Protein AF-A0A948VRJ1-F1 (afdb_monomer_lite)

Sequence (71 aa):
MSLSPAMLGALVGAGLGMIGFLTLRAVADRIENMKGGNDPKTAAKVLRIAALGDLIIFPVVGFFVGPMLLN

pLDDT: mean 91.36, std 7.78, range [54.19, 96.69]

Radius of gyration: 15.89 Å; chains: 1; bounding box: 43×17×44 Å

Foldseek 3Di:
DDDDLLRVLLVVLLVQLQVLLVVLLVVLVVQCPDPPDDCSPVVSVVSNVVSVVSNPVSSVVRSVVSVVVVD

Structure (mmCIF, N/CA/C/O backbone):
data_AF-A0A948VRJ1-F1
#
_entry.id   AF-A0A948VRJ1-F1
#
loop_
_atom_site.group_PDB
_atom_site.id
_atom_site.type_symbol
_atom_site.label_atom_id
_atom_site.label_alt_id
_atom_site.label_comp_id
_atom_site.label_asym_id
_atom_site.label_entity_id
_atom_site.label_seq_id
_atom_site.pdbx_PDB_ins_code
_atom_site.Cartn_x
_atom_site.Cartn_y
_atom_site.Cartn_z
_atom_site.occupancy
_atom_site.B_iso_or_equiv
_atom_site.auth_seq_id
_atom_site.auth_comp_id
_atom_site.auth_asym_id
_atom_site.auth_atom_id
_atom_site.pdbx_PDB_model_num
ATOM 1 N N . MET A 1 1 ? 23.478 10.092 -16.172 1.00 54.19 1 MET A N 1
ATOM 2 C CA . MET A 1 1 ? 22.752 8.814 -16.327 1.00 54.19 1 MET A CA 1
ATOM 3 C C . MET A 1 1 ? 21.276 9.140 -16.478 1.00 54.19 1 MET A C 1
ATOM 5 O O . MET A 1 1 ? 20.724 9.727 -15.558 1.00 54.19 1 MET A O 1
ATOM 9 N N . SER A 1 2 ? 20.664 8.861 -17.630 1.00 80.50 2 SER A N 1
ATOM 10 C CA . SER A 1 2 ? 19.206 8.937 -17.788 1.00 80.50 2 SER A CA 1
ATOM 11 C C . SER A 1 2 ? 18.570 7.680 -17.190 1.00 80.50 2 SER A C 1
ATOM 13 O O . SER A 1 2 ? 19.110 6.583 -17.331 1.00 80.50 2 SER A O 1
ATOM 15 N N . LEU A 1 3 ? 17.450 7.835 -16.483 1.00 83.19 3 LEU A N 1
ATOM 16 C CA . LEU A 1 3 ? 16.666 6.695 -16.009 1.00 83.19 3 LEU A CA 1
ATOM 17 C C . LEU A 1 3 ? 15.996 6.016 -17.208 1.00 83.19 3 LEU A C 1
ATOM 19 O O . LEU A 1 3 ? 15.469 6.701 -18.085 1.00 83.19 3 LEU A O 1
ATOM 23 N N . SER A 1 4 ? 16.000 4.681 -17.244 1.00 92.19 4 SER A N 1
ATOM 24 C CA . SER A 1 4 ? 15.232 3.955 -18.259 1.00 92.19 4 SER A CA 1
ATOM 25 C C . SER A 1 4 ? 13.724 4.149 -18.025 1.00 92.19 4 SER A C 1
ATOM 27 O O . SER A 1 4 ? 13.308 4.332 -16.876 1.00 92.19 4 SER A O 1
ATOM 29 N N . PRO A 1 5 ? 12.878 4.065 -19.070 1.00 91.94 5 PRO A N 1
ATOM 30 C CA . PRO A 1 5 ? 11.420 4.125 -18.919 1.00 91.94 5 PRO A CA 1
ATOM 31 C C . PRO A 1 5 ? 10.864 3.131 -17.888 1.00 91.94 5 PRO A C 1
ATOM 33 O O . PRO A 1 5 ? 9.951 3.461 -17.135 1.00 91.94 5 PRO A O 1
ATOM 36 N N . ALA A 1 6 ? 11.467 1.941 -17.790 1.00 93.00 6 ALA A N 1
ATOM 37 C CA . ALA A 1 6 ? 11.123 0.937 -16.782 1.00 93.00 6 ALA A CA 1
ATOM 38 C C . ALA A 1 6 ? 11.444 1.405 -15.356 1.00 93.00 6 ALA A C 1
ATOM 40 O O . ALA A 1 6 ? 10.624 1.266 -14.452 1.00 93.00 6 ALA A O 1
ATOM 41 N N . MET A 1 7 ? 12.615 2.014 -15.146 1.00 94.12 7 MET A N 1
ATOM 42 C CA . MET A 1 7 ? 12.980 2.564 -13.838 1.00 94.12 7 MET A CA 1
ATOM 43 C C . MET A 1 7 ? 12.097 3.749 -13.445 1.00 94.12 7 MET A C 1
ATOM 45 O O . MET A 1 7 ? 11.696 3.845 -12.289 1.00 94.12 7 MET A O 1
ATOM 49 N N . LEU A 1 8 ? 11.764 4.630 -14.394 1.00 94.06 8 LEU A N 1
ATOM 50 C CA . LEU A 1 8 ? 10.822 5.726 -14.154 1.00 94.06 8 LEU A CA 1
ATOM 51 C C . LEU A 1 8 ? 9.445 5.192 -13.760 1.00 94.06 8 LEU A C 1
ATOM 53 O O . LEU A 1 8 ? 8.892 5.622 -12.749 1.00 9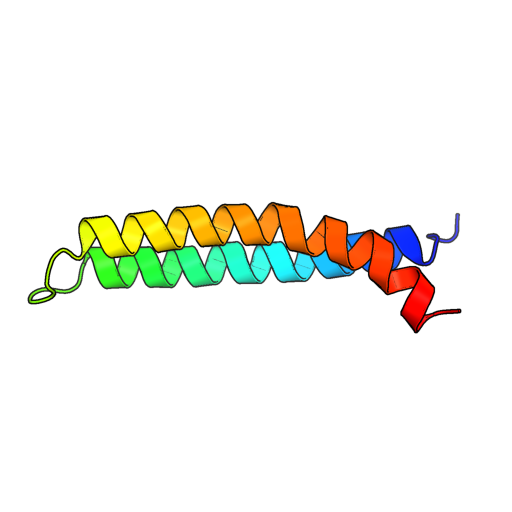4.06 8 LEU A O 1
ATOM 57 N N . GLY A 1 9 ? 8.924 4.214 -14.502 1.00 94.44 9 GLY A N 1
ATOM 58 C CA . GLY A 1 9 ? 7.654 3.571 -14.182 1.00 94.44 9 GLY A CA 1
ATOM 59 C C . GLY A 1 9 ? 7.660 2.905 -12.805 1.00 94.44 9 GLY A C 1
ATOM 60 O O . GLY A 1 9 ? 6.724 3.095 -12.032 1.00 94.44 9 GLY A O 1
ATOM 61 N N . ALA A 1 10 ? 8.735 2.199 -12.446 1.00 95.94 10 ALA A N 1
ATOM 62 C CA . ALA A 1 10 ? 8.884 1.582 -11.127 1.00 95.94 10 ALA A CA 1
ATOM 63 C C . ALA A 1 10 ? 8.911 2.612 -9.989 1.00 95.94 10 ALA A C 1
ATOM 65 O O . ALA A 1 10 ? 8.301 2.384 -8.948 1.00 95.94 10 ALA A O 1
ATOM 66 N N . LEU A 1 11 ? 9.581 3.754 -10.183 1.00 95.81 11 LEU A N 1
ATOM 67 C CA . LEU A 1 11 ? 9.622 4.842 -9.200 1.00 95.81 11 LEU A CA 1
ATOM 68 C C . LEU A 1 11 ? 8.252 5.500 -9.016 1.00 95.81 11 LEU A C 1
ATOM 70 O O . LEU A 1 11 ? 7.838 5.745 -7.884 1.00 95.81 11 LEU A O 1
ATOM 74 N N . VAL A 1 12 ? 7.529 5.746 -10.111 1.00 95.38 12 VAL A N 1
ATOM 75 C CA . VAL A 1 12 ? 6.152 6.261 -10.054 1.00 95.38 12 VAL A CA 1
ATOM 76 C C . VAL A 1 12 ? 5.241 5.256 -9.349 1.00 95.38 12 VAL A C 1
ATOM 78 O O . VAL A 1 12 ? 4.499 5.630 -8.441 1.00 95.38 12 VAL A O 1
ATOM 81 N N . GLY A 1 13 ? 5.352 3.973 -9.699 1.00 96.19 13 GLY A N 1
ATOM 82 C CA . GLY A 1 13 ? 4.653 2.884 -9.027 1.00 96.19 13 GLY A CA 1
ATOM 83 C C . GLY A 1 13 ? 4.967 2.831 -7.531 1.00 96.19 13 GLY A C 1
ATOM 84 O O . GLY A 1 13 ? 4.058 2.785 -6.713 1.00 96.19 13 GLY A O 1
ATOM 85 N N . ALA A 1 14 ? 6.235 2.935 -7.137 1.00 95.62 14 ALA A N 1
ATOM 86 C CA . ALA A 1 14 ? 6.625 2.993 -5.730 1.00 95.62 14 ALA A CA 1
ATOM 87 C C . ALA A 1 14 ? 6.031 4.208 -5.001 1.00 95.62 14 ALA A C 1
ATOM 89 O O . ALA A 1 14 ? 5.585 4.081 -3.861 1.00 95.62 14 ALA A O 1
ATOM 90 N N . GLY A 1 15 ? 5.971 5.370 -5.660 1.00 96.56 15 GLY A N 1
ATOM 91 C CA . GLY A 1 15 ? 5.299 6.559 -5.134 1.00 96.56 15 GLY A CA 1
ATOM 92 C C . GLY A 1 15 ? 3.813 6.318 -4.861 1.00 96.56 15 GLY A C 1
ATOM 93 O O . GLY A 1 15 ? 3.330 6.597 -3.764 1.00 96.56 15 GLY A O 1
ATOM 94 N N . LEU A 1 16 ? 3.097 5.735 -5.826 1.00 95.94 16 LEU A N 1
ATOM 95 C CA . LEU A 1 16 ? 1.679 5.391 -5.680 1.00 95.94 16 LEU A CA 1
ATOM 96 C C . LEU A 1 16 ? 1.455 4.319 -4.607 1.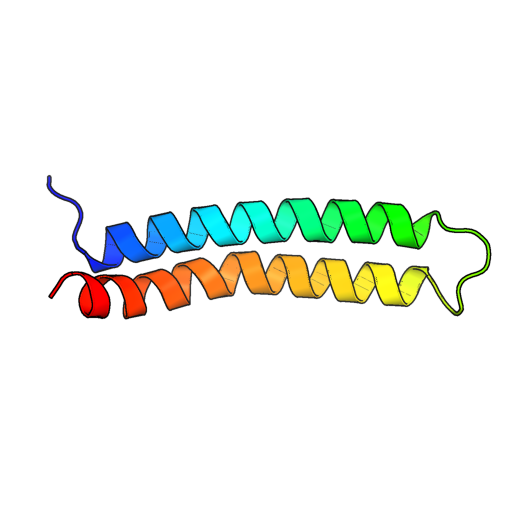00 95.94 16 LEU A C 1
ATOM 98 O O . LEU A 1 16 ? 0.567 4.472 -3.771 1.00 95.94 16 LEU A O 1
ATOM 102 N N . GLY A 1 17 ? 2.302 3.288 -4.569 1.00 96.00 17 GLY A N 1
ATOM 103 C CA . GLY A 1 17 ? 2.274 2.245 -3.545 1.00 96.00 17 GLY A CA 1
ATOM 104 C C . GLY A 1 17 ? 2.494 2.796 -2.135 1.00 96.00 17 GLY A C 1
ATOM 105 O O . GLY A 1 17 ? 1.801 2.391 -1.207 1.00 96.00 17 GLY A O 1
ATOM 106 N N . MET A 1 18 ? 3.388 3.777 -1.961 1.00 96.69 18 MET A N 1
ATOM 107 C CA . MET A 1 18 ? 3.564 4.474 -0.679 1.00 96.69 18 MET A CA 1
ATOM 108 C C . MET A 1 18 ? 2.315 5.256 -0.264 1.00 96.69 18 MET A C 1
ATOM 110 O O . MET A 1 18 ? 1.910 5.188 0.897 1.00 96.69 18 MET A O 1
ATOM 114 N N . ILE A 1 19 ? 1.684 5.977 -1.195 1.00 96.56 19 ILE A N 1
ATOM 115 C CA . ILE A 1 19 ? 0.442 6.711 -0.915 1.00 96.56 19 ILE A CA 1
ATOM 116 C C . ILE A 1 19 ? -0.673 5.731 -0.522 1.00 96.56 19 ILE A C 1
ATOM 118 O O . ILE A 1 19 ? -1.340 5.942 0.494 1.00 96.56 19 ILE A O 1
ATOM 122 N N . GLY A 1 20 ? -0.840 4.638 -1.273 1.00 93.81 20 GLY A N 1
ATOM 123 C CA . GLY A 1 20 ? -1.790 3.565 -0.965 1.00 93.81 20 GLY A CA 1
ATOM 124 C C . GLY A 1 20 ? -1.538 2.953 0.413 1.00 93.81 20 GLY A C 1
ATOM 125 O O . GLY A 1 20 ? -2.446 2.864 1.237 1.00 93.81 20 GLY A O 1
ATOM 126 N N . PHE A 1 21 ? -0.279 2.647 0.728 1.00 95.44 21 PHE A N 1
ATOM 127 C CA . PHE A 1 21 ? 0.107 2.090 2.020 1.00 95.44 21 PHE A CA 1
ATOM 128 C C . PHE A 1 21 ? -0.266 3.003 3.196 1.00 95.44 21 PHE A C 1
ATOM 130 O O . PHE A 1 21 ? -0.852 2.547 4.182 1.00 95.44 21 PHE A O 1
ATOM 137 N N . LEU A 1 22 ? 0.054 4.298 3.103 1.00 96.38 22 LEU A N 1
ATOM 138 C CA . LEU A 1 22 ? -0.238 5.265 4.163 1.00 96.38 22 LEU A CA 1
ATOM 139 C C . LEU A 1 22 ? -1.743 5.505 4.320 1.00 96.38 22 LEU A C 1
ATOM 141 O O . LEU A 1 22 ? -2.252 5.526 5.442 1.00 96.38 22 LEU A O 1
ATOM 145 N N . THR A 1 23 ? -2.464 5.654 3.207 1.00 96.44 23 THR A N 1
ATOM 146 C CA . THR A 1 23 ? -3.912 5.904 3.223 1.00 96.44 23 THR A CA 1
ATOM 147 C C . THR A 1 23 ? -4.687 4.705 3.761 1.00 96.44 23 THR A C 1
ATOM 149 O O . THR A 1 23 ? -5.507 4.875 4.664 1.00 96.44 23 THR A O 1
ATOM 152 N N . LEU A 1 24 ? -4.388 3.486 3.307 1.00 95.31 24 LEU A N 1
ATOM 153 C CA . LEU A 1 24 ? -5.040 2.269 3.799 1.00 95.31 24 LEU A CA 1
ATOM 154 C C . LEU A 1 24 ? -4.740 2.001 5.274 1.00 95.31 24 LEU A C 1
ATOM 156 O O . LEU A 1 24 ? -5.640 1.586 6.004 1.00 95.31 24 LEU A O 1
ATOM 160 N N . ARG A 1 25 ? -3.524 2.293 5.755 1.00 94.94 25 ARG A N 1
ATOM 161 C CA . ARG A 1 25 ? -3.223 2.219 7.195 1.00 94.94 25 ARG A CA 1
ATOM 162 C C . ARG A 1 25 ? -4.012 3.245 7.997 1.00 94.94 25 ARG A C 1
ATOM 164 O O . ARG A 1 25 ? -4.598 2.876 9.007 1.00 94.94 25 ARG A O 1
ATOM 171 N N . ALA A 1 26 ? -4.104 4.488 7.526 1.00 95.19 26 ALA A N 1
ATOM 172 C CA . ALA A 1 26 ? -4.913 5.507 8.192 1.00 95.19 26 ALA A CA 1
ATOM 173 C C . ALA A 1 26 ? -6.401 5.111 8.256 1.00 95.19 26 ALA A C 1
ATOM 175 O O . ALA A 1 26 ? -7.064 5.341 9.268 1.00 95.19 26 ALA A O 1
ATOM 176 N N . VAL A 1 27 ? -6.932 4.485 7.200 1.00 95.06 27 VAL A N 1
ATOM 177 C CA . VAL A 1 27 ? -8.304 3.953 7.183 1.00 95.06 27 VAL A CA 1
ATOM 178 C C . VAL A 1 27 ? -8.448 2.759 8.130 1.00 95.06 27 VAL A C 1
ATOM 180 O O . VAL A 1 27 ? -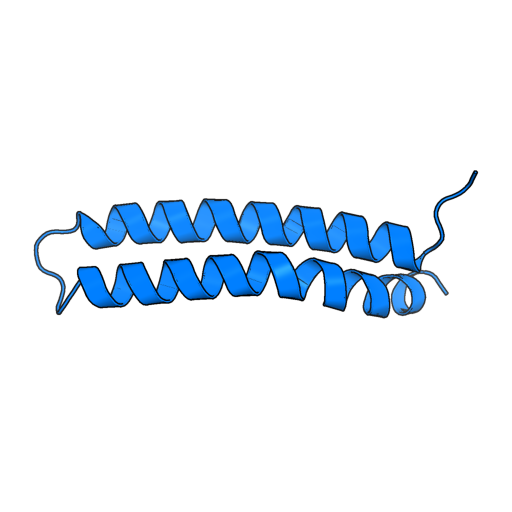9.418 2.707 8.885 1.00 95.06 27 VAL A O 1
ATOM 183 N N . ALA A 1 28 ? -7.481 1.838 8.151 1.00 94.44 28 ALA A N 1
ATOM 184 C CA . ALA A 1 28 ? -7.466 0.701 9.068 1.00 94.44 28 ALA A CA 1
ATOM 185 C C . ALA A 1 28 ? -7.492 1.153 10.533 1.00 94.44 28 ALA A C 1
ATOM 187 O O . ALA A 1 28 ? -8.296 0.650 11.313 1.00 94.44 28 ALA A O 1
ATOM 188 N N . ASP A 1 29 ? -6.673 2.145 10.885 1.00 94.06 29 ASP A N 1
ATOM 189 C CA . ASP A 1 29 ? -6.609 2.693 12.239 1.00 94.06 29 ASP A CA 1
ATOM 190 C C . ASP A 1 29 ? -7.918 3.402 12.617 1.00 94.06 29 ASP A C 1
ATOM 192 O O . ASP A 1 29 ? -8.373 3.311 13.757 1.00 94.06 29 ASP A O 1
ATOM 196 N N . ARG A 1 30 ? -8.588 4.067 11.666 1.00 92.81 30 ARG A N 1
ATOM 197 C CA . ARG A 1 30 ? -9.927 4.632 11.903 1.00 92.81 30 ARG A CA 1
ATOM 198 C C . ARG A 1 30 ? -10.970 3.547 12.151 1.00 92.81 30 ARG A C 1
ATOM 200 O O . ARG A 1 30 ? -11.751 3.685 13.085 1.00 92.81 30 ARG A O 1
ATOM 207 N N . ILE A 1 31 ? -10.982 2.486 11.343 1.00 91.69 31 ILE A N 1
ATOM 208 C CA . ILE A 1 31 ? -11.944 1.381 11.464 1.00 91.69 31 ILE A CA 1
ATOM 209 C C . ILE A 1 31 ? -11.736 0.608 12.765 1.00 91.69 31 ILE A C 1
ATOM 211 O O . ILE A 1 31 ? -12.713 0.312 13.445 1.00 91.69 31 ILE A O 1
ATOM 215 N N . GLU A 1 32 ? -10.488 0.344 13.157 1.00 90.38 32 GLU A N 1
ATOM 216 C CA . GLU A 1 32 ? -10.170 -0.340 14.417 1.00 90.38 32 GLU A CA 1
ATOM 217 C C . GLU A 1 32 ? -10.725 0.414 15.640 1.00 90.38 32 GLU A C 1
ATOM 219 O O . GLU A 1 32 ? -11.122 -0.208 16.625 1.00 90.38 32 GLU A O 1
ATOM 224 N N . ASN A 1 33 ? -10.819 1.744 15.547 1.00 89.06 33 ASN A N 1
ATOM 225 C CA . ASN A 1 33 ? -11.338 2.620 16.596 1.00 89.06 33 ASN A CA 1
ATOM 226 C C . ASN A 1 33 ? -12.843 2.944 16.472 1.00 89.06 33 ASN A C 1
ATOM 228 O O . ASN A 1 33 ? -13.393 3.616 17.351 1.00 89.06 33 ASN A O 1
ATOM 232 N N . MET A 1 34 ? -13.537 2.489 15.422 1.00 87.69 34 MET A N 1
ATOM 233 C CA . MET A 1 34 ? -14.982 2.700 15.289 1.00 87.69 34 MET A CA 1
ATOM 234 C C . MET A 1 34 ? -15.757 1.800 16.254 1.00 87.69 34 MET A C 1
ATOM 236 O O . MET A 1 34 ? -15.664 0.572 16.221 1.00 87.69 34 MET A O 1
ATOM 240 N N . LYS A 1 35 ? -16.591 2.415 17.096 1.00 76.38 35 LYS A N 1
ATOM 241 C CA . LYS A 1 35 ? -17.543 1.689 17.944 1.00 76.38 35 LYS A CA 1
ATOM 242 C C . LYS A 1 35 ? -18.772 1.304 17.115 1.00 76.38 35 LYS A C 1
ATOM 244 O O . LYS A 1 35 ? -19.383 2.172 16.502 1.00 76.38 35 LYS A O 1
ATOM 249 N N . GLY A 1 36 ? -19.144 0.022 17.132 1.00 72.44 36 GLY A N 1
ATOM 250 C CA . GLY A 1 36 ? -20.402 -0.473 16.549 1.00 72.44 36 GLY A CA 1
ATOM 251 C C . GLY A 1 36 ? -20.294 -1.242 15.226 1.00 72.44 36 GLY A C 1
ATOM 252 O O . GLY A 1 36 ? -21.324 -1.627 14.684 1.00 72.44 36 GLY A O 1
ATOM 253 N N . GLY A 1 37 ? -19.089 -1.493 14.702 1.00 74.50 37 GLY A N 1
ATOM 254 C CA . GLY A 1 37 ? -18.899 -2.363 13.535 1.00 74.50 37 GLY A CA 1
ATOM 255 C C . GLY A 1 37 ? -18.921 -3.855 13.892 1.00 74.50 37 GLY A C 1
ATOM 256 O O . GLY A 1 37 ? -18.453 -4.242 14.964 1.00 74.50 37 GLY A O 1
ATOM 257 N N . ASN A 1 38 ? -19.407 -4.702 12.978 1.00 74.38 38 ASN A N 1
ATOM 258 C CA . ASN A 1 38 ? -19.159 -6.145 13.039 1.00 74.38 38 ASN A CA 1
ATOM 259 C C . ASN A 1 38 ? -17.666 -6.392 12.762 1.00 74.38 38 ASN A C 1
ATOM 261 O O . ASN A 1 38 ? -17.199 -6.188 11.648 1.00 74.38 38 ASN A O 1
ATOM 265 N N . ASP A 1 39 ? -16.927 -6.789 13.797 1.00 87.81 39 ASP A N 1
ATOM 266 C CA . ASP A 1 39 ? -15.501 -7.150 13.756 1.00 87.81 39 ASP A CA 1
ATOM 267 C C . ASP A 1 39 ? -14.540 -6.117 13.101 1.00 87.81 39 ASP A C 1
ATOM 269 O O . ASP A 1 39 ? -13.877 -6.386 12.090 1.00 87.81 39 ASP A O 1
ATOM 273 N N . PRO A 1 40 ? -14.393 -4.919 13.702 1.00 88.19 40 PRO A N 1
ATOM 274 C CA . PRO A 1 40 ? -13.514 -3.862 13.194 1.00 88.19 40 PRO A CA 1
ATOM 275 C C . PRO A 1 40 ? -12.029 -4.259 13.166 1.00 88.19 40 PRO A C 1
ATOM 277 O O . PRO A 1 40 ? -11.262 -3.747 12.349 1.00 88.19 40 PRO A O 1
ATOM 280 N N . LYS A 1 41 ? -11.605 -5.197 14.025 1.00 89.56 41 LYS A N 1
ATOM 281 C CA . LYS A 1 41 ? -10.207 -5.652 14.096 1.00 89.56 41 LYS A CA 1
ATOM 282 C C . LYS A 1 41 ? -9.819 -6.478 12.876 1.00 89.56 41 LYS A C 1
ATOM 284 O O . LYS A 1 41 ? -8.719 -6.303 12.348 1.00 89.56 41 LYS A O 1
ATOM 289 N N . THR A 1 42 ? -10.696 -7.370 12.421 1.00 92.19 42 THR A N 1
ATOM 290 C CA . THR A 1 42 ? -10.437 -8.169 11.218 1.00 92.19 42 THR A CA 1
ATOM 291 C C . THR A 1 42 ? -10.427 -7.291 9.972 1.00 92.19 42 THR A C 1
ATOM 293 O O . THR A 1 42 ? -9.495 -7.390 9.175 1.00 92.19 42 THR A O 1
ATOM 296 N N . ALA A 1 43 ? -11.372 -6.354 9.847 1.00 92.19 43 ALA A N 1
ATOM 297 C CA . ALA A 1 43 ? -11.379 -5.390 8.745 1.00 92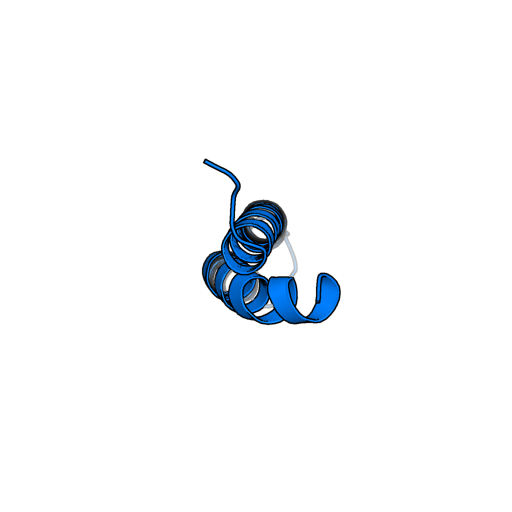.19 43 ALA A CA 1
ATOM 298 C C . ALA A 1 43 ? -10.082 -4.556 8.695 1.00 92.19 43 ALA A C 1
ATOM 300 O O . ALA A 1 43 ? -9.444 -4.456 7.644 1.00 92.19 43 ALA A O 1
ATOM 301 N N . ALA A 1 44 ? -9.629 -4.029 9.839 1.00 93.44 44 ALA A N 1
ATOM 302 C CA . ALA A 1 44 ? -8.375 -3.281 9.925 1.00 93.44 44 ALA A CA 1
ATOM 303 C C . ALA A 1 44 ? -7.150 -4.125 9.527 1.00 93.44 44 ALA A C 1
ATOM 305 O O . ALA A 1 44 ? -6.261 -3.642 8.823 1.00 93.44 44 ALA A O 1
ATOM 306 N N . LYS A 1 45 ? -7.100 -5.406 9.920 1.00 95.06 45 LYS A N 1
ATOM 307 C CA . LYS A 1 45 ? -6.028 -6.325 9.501 1.00 95.06 45 LYS A CA 1
ATOM 308 C C . LYS A 1 45 ? -6.003 -6.535 7.990 1.00 95.06 45 LYS A C 1
ATOM 310 O O . LYS A 1 45 ? -4.928 -6.455 7.402 1.00 95.06 45 LYS A O 1
ATOM 315 N N . VAL A 1 46 ? -7.157 -6.770 7.365 1.00 95.56 46 VAL A N 1
ATOM 316 C CA . VAL A 1 46 ? -7.249 -6.957 5.907 1.00 95.56 46 VAL A CA 1
ATOM 317 C C . VAL A 1 46 ? -6.739 -5.717 5.175 1.00 95.56 46 VAL A C 1
ATOM 319 O O . VAL A 1 46 ? -5.929 -5.842 4.260 1.00 95.56 46 VAL A O 1
ATOM 322 N N . LEU A 1 47 ? -7.116 -4.520 5.629 1.00 95.06 47 LEU A N 1
ATOM 323 C CA . LEU A 1 47 ? -6.630 -3.266 5.048 1.00 95.06 47 LEU A CA 1
ATOM 324 C C . LEU A 1 47 ? -5.116 -3.085 5.196 1.00 95.06 47 LEU A C 1
ATOM 326 O O . LEU A 1 47 ? -4.464 -2.621 4.266 1.00 95.06 47 LEU A O 1
ATOM 330 N N . ARG A 1 48 ? -4.529 -3.487 6.329 1.00 95.38 48 ARG A N 1
ATOM 331 C CA . ARG A 1 48 ? -3.068 -3.456 6.523 1.00 95.38 48 ARG A CA 1
ATOM 332 C C . ARG A 1 48 ? -2.334 -4.439 5.603 1.00 95.38 48 ARG A C 1
ATOM 334 O O . ARG A 1 48 ? -1.231 -4.132 5.158 1.00 95.38 48 ARG A O 1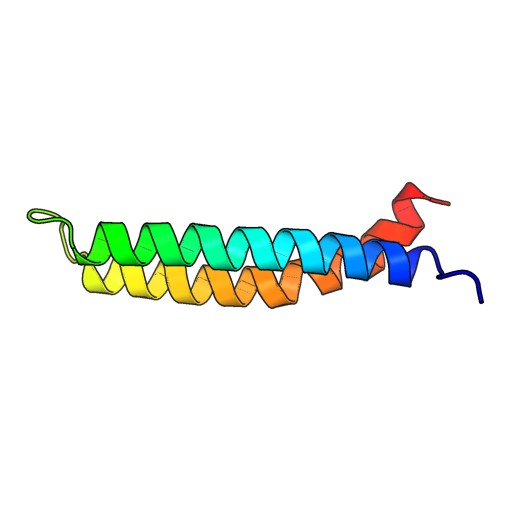
ATOM 341 N N . ILE A 1 49 ? -2.927 -5.597 5.308 1.00 96.25 49 ILE A N 1
ATOM 342 C CA . ILE A 1 49 ? -2.372 -6.561 4.343 1.00 96.25 49 ILE A CA 1
ATOM 343 C C . ILE A 1 49 ? -2.480 -6.007 2.921 1.00 96.25 49 ILE A C 1
ATOM 345 O O . ILE A 1 49 ? -1.495 -6.038 2.188 1.00 96.25 49 ILE A O 1
ATOM 349 N N . ALA A 1 50 ? -3.635 -5.446 2.554 1.00 95.25 50 ALA A N 1
ATOM 350 C CA . ALA A 1 50 ? -3.826 -4.793 1.260 1.00 95.25 50 ALA A CA 1
ATOM 351 C C . ALA A 1 50 ? -2.817 -3.651 1.054 1.00 95.25 50 ALA A C 1
ATOM 353 O O . ALA A 1 50 ? -2.158 -3.600 0.024 1.00 95.25 50 ALA A O 1
ATOM 354 N N . ALA A 1 51 ? -2.597 -2.824 2.082 1.00 94.56 51 ALA A N 1
ATOM 355 C CA . ALA A 1 51 ? -1.595 -1.759 2.081 1.00 94.56 51 ALA A CA 1
ATOM 356 C C . ALA A 1 51 ? -0.183 -2.273 1.751 1.00 94.56 51 ALA A C 1
ATOM 358 O O . ALA A 1 51 ? 0.542 -1.657 0.970 1.00 94.56 51 ALA A O 1
ATOM 359 N N . LEU A 1 52 ? 0.225 -3.396 2.354 1.00 95.38 52 LEU A N 1
ATOM 360 C CA . LEU A 1 52 ? 1.512 -4.034 2.059 1.00 95.38 52 LEU A CA 1
ATOM 361 C C . LEU A 1 52 ? 1.565 -4.587 0.632 1.00 95.38 52 LEU A C 1
ATOM 363 O O . LEU A 1 52 ? 2.601 -4.477 -0.021 1.00 95.38 52 LEU A O 1
ATOM 367 N N . GLY A 1 53 ? 0.456 -5.158 0.158 1.00 94.75 53 GLY A N 1
ATOM 368 C CA . GLY A 1 53 ? 0.310 -5.616 -1.219 1.00 94.75 53 GLY A CA 1
ATOM 369 C C . GLY A 1 53 ? 0.535 -4.480 -2.210 1.00 94.75 53 GLY A C 1
ATOM 370 O O . GLY A 1 53 ? 1.390 -4.601 -3.082 1.00 94.75 53 GLY A O 1
ATOM 371 N N . ASP A 1 54 ? -0.144 -3.352 -2.020 1.00 91.75 54 ASP A N 1
ATOM 372 C CA . ASP A 1 54 ? -0.013 -2.161 -2.861 1.00 91.75 54 ASP A CA 1
ATOM 373 C C . ASP A 1 54 ? 1.437 -1.664 -2.919 1.00 91.75 54 ASP A C 1
ATOM 375 O O . ASP A 1 54 ? 1.975 -1.416 -4.001 1.00 91.75 54 ASP A O 1
ATOM 379 N N . LEU A 1 55 ? 2.117 -1.592 -1.772 1.00 93.31 55 LEU A N 1
ATOM 380 C CA . LEU A 1 55 ? 3.504 -1.128 -1.704 1.00 93.31 55 LEU A CA 1
ATOM 381 C C . LEU A 1 55 ? 4.463 -1.965 -2.568 1.00 93.31 55 LEU A C 1
ATOM 383 O O . LEU A 1 55 ? 5.450 -1.434 -3.069 1.00 93.31 55 LEU A O 1
ATOM 387 N N . ILE A 1 56 ? 4.178 -3.257 -2.742 1.00 95.25 56 ILE A N 1
ATOM 388 C CA . ILE A 1 56 ? 4.995 -4.180 -3.540 1.00 95.25 56 ILE A CA 1
ATOM 389 C C . ILE A 1 56 ? 4.517 -4.205 -4.995 1.00 95.25 56 ILE A C 1
ATOM 391 O O . ILE A 1 56 ? 5.324 -4.118 -5.921 1.00 95.25 56 ILE A O 1
ATOM 395 N N . ILE A 1 57 ? 3.207 -4.318 -5.206 1.00 96.00 57 ILE A N 1
ATOM 396 C CA . ILE A 1 57 ? 2.609 -4.532 -6.523 1.00 96.00 57 ILE A CA 1
ATOM 397 C C . ILE A 1 57 ? 2.752 -3.284 -7.390 1.00 96.00 57 ILE A C 1
ATOM 399 O O . ILE A 1 57 ? 3.131 -3.414 -8.552 1.00 96.00 57 ILE A O 1
ATOM 403 N N . PHE A 1 58 ? 2.512 -2.081 -6.862 1.00 96.31 58 PHE A N 1
ATOM 404 C CA . PHE A 1 58 ? 2.578 -0.866 -7.677 1.00 96.31 58 PHE A CA 1
ATOM 405 C C . PHE A 1 58 ? 3.960 -0.607 -8.305 1.00 96.31 58 PHE A C 1
ATOM 407 O O . PHE A 1 58 ? 3.990 -0.318 -9.500 1.00 96.31 58 PHE A O 1
ATOM 414 N N . PRO A 1 59 ? 5.105 -0.733 -7.600 1.00 96.06 59 PRO A N 1
ATOM 415 C CA . PRO A 1 59 ? 6.417 -0.645 -8.244 1.00 96.06 59 PRO A CA 1
ATOM 416 C C . PRO A 1 59 ? 6.638 -1.711 -9.322 1.00 96.06 59 PRO A C 1
ATOM 418 O O . PRO A 1 59 ? 7.177 -1.400 -10.382 1.00 96.06 59 PRO A O 1
ATOM 421 N N . VAL A 1 60 ? 6.210 -2.956 -9.078 1.00 96.31 60 VAL A N 1
ATOM 422 C CA . VAL A 1 60 ? 6.351 -4.056 -10.048 1.00 96.31 60 VAL A CA 1
ATOM 423 C C . VAL A 1 60 ? 5.524 -3.768 -11.298 1.00 96.31 60 VAL A C 1
ATOM 425 O O . VAL A 1 60 ? 6.048 -3.809 -12.406 1.00 96.31 60 VAL A O 1
A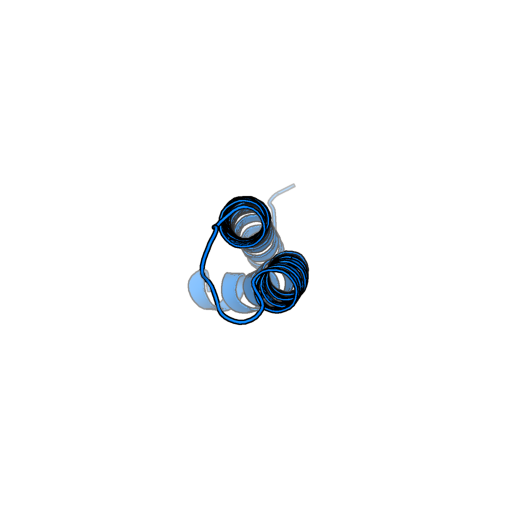TOM 428 N N . VAL A 1 61 ? 4.253 -3.402 -11.133 1.00 96.12 61 VAL A N 1
ATOM 429 C CA . VAL A 1 61 ? 3.374 -3.005 -12.240 1.00 96.12 61 VAL A CA 1
ATOM 430 C C . VAL A 1 61 ? 3.952 -1.792 -12.964 1.00 96.12 61 VAL A C 1
ATOM 432 O O . VAL A 1 61 ? 4.054 -1.805 -14.186 1.00 96.12 61 VAL A O 1
ATOM 435 N N . GLY A 1 62 ? 4.403 -0.778 -12.228 1.00 94.38 62 GLY A N 1
ATOM 436 C CA . GLY A 1 62 ? 5.029 0.417 -12.782 1.00 94.38 62 GLY A CA 1
ATOM 437 C C . GLY A 1 62 ? 6.258 0.103 -13.633 1.00 94.38 62 GLY A C 1
ATOM 438 O O . GLY A 1 62 ? 6.415 0.682 -14.705 1.00 94.38 62 GLY A O 1
ATOM 439 N N . PHE A 1 63 ? 7.091 -0.855 -13.218 1.00 95.12 63 PHE A N 1
ATOM 440 C CA . PHE A 1 63 ? 8.255 -1.294 -13.988 1.00 95.12 63 PHE A CA 1
ATOM 441 C C . PHE A 1 63 ? 7.874 -1.831 -15.375 1.00 95.12 63 PHE A C 1
ATOM 443 O O . PHE A 1 63 ? 8.536 -1.509 -16.360 1.00 95.12 63 PHE A O 1
ATOM 450 N N . PHE A 1 64 ? 6.800 -2.622 -15.461 1.00 94.94 64 PHE A N 1
ATOM 451 C CA . PHE A 1 64 ? 6.334 -3.207 -16.723 1.00 94.94 64 PHE A CA 1
ATOM 452 C C . PHE A 1 64 ? 5.488 -2.244 -17.563 1.00 94.94 64 PHE A C 1
ATOM 454 O O . PHE A 1 64 ? 5.572 -2.264 -18.789 1.00 94.94 64 PHE A O 1
ATOM 461 N N . VAL A 1 65 ? 4.691 -1.390 -16.920 1.00 94.06 65 VAL A N 1
ATOM 462 C CA . VAL A 1 65 ? 3.806 -0.431 -17.597 1.00 94.06 65 VAL A CA 1
ATOM 463 C C . VAL A 1 65 ? 4.576 0.793 -18.101 1.00 94.06 65 VAL A C 1
ATOM 465 O O . VAL A 1 65 ? 4.246 1.319 -19.159 1.00 94.06 65 VAL A O 1
ATOM 468 N N . GLY A 1 66 ? 5.629 1.232 -17.403 1.00 90.75 66 GLY A N 1
ATOM 469 C CA . GLY A 1 66 ? 6.435 2.401 -17.784 1.00 90.75 66 GLY A CA 1
ATOM 470 C C . GLY A 1 66 ? 6.909 2.380 -19.245 1.00 90.75 66 GLY A C 1
ATOM 471 O O . GLY A 1 66 ? 6.640 3.333 -19.973 1.00 90.75 66 GLY A O 1
ATOM 472 N N . PRO A 1 67 ? 7.544 1.294 -19.722 1.00 91.62 67 PRO A N 1
ATOM 473 C CA . PRO A 1 67 ? 7.929 1.150 -21.122 1.00 91.62 67 PRO A CA 1
ATOM 474 C C . PRO A 1 67 ? 6.739 1.088 -22.084 1.00 91.62 67 PRO A C 1
ATOM 476 O O . PRO A 1 67 ? 6.869 1.557 -23.201 1.00 91.62 67 PRO A O 1
ATOM 479 N N . MET A 1 68 ? 5.579 0.551 -21.686 1.00 92.06 68 MET A N 1
ATOM 480 C CA . MET A 1 68 ? 4.395 0.507 -22.564 1.00 92.06 68 MET A CA 1
ATOM 481 C C . MET A 1 68 ? 3.781 1.888 -22.821 1.00 92.06 68 MET A C 1
ATOM 483 O O . MET A 1 68 ? 3.132 2.073 -23.841 1.00 92.06 68 MET A O 1
ATOM 487 N N . LEU A 1 69 ? 3.949 2.834 -21.893 1.00 86.69 69 LEU A N 1
ATOM 488 C CA . LEU A 1 69 ? 3.405 4.192 -22.012 1.00 86.69 69 LEU A CA 1
ATOM 489 C C . LEU A 1 69 ? 4.372 5.180 -22.675 1.00 86.69 69 LEU A C 1
ATOM 491 O O . LEU A 1 69 ? 3.945 6.246 -23.112 1.00 86.69 69 LEU A O 1
ATOM 495 N N . LEU A 1 70 ? 5.669 4.867 -22.661 1.00 81.69 70 LEU A N 1
ATOM 496 C CA . LEU A 1 70 ? 6.748 5.766 -23.084 1.00 81.69 70 LEU A CA 1
ATOM 497 C C . LEU A 1 70 ? 7.495 5.278 -24.338 1.00 81.69 70 LEU A C 1
ATOM 499 O O . LEU A 1 70 ? 8.374 5.998 -24.812 1.00 81.69 70 LEU A O 1
ATOM 503 N N . ASN A 1 71 ? 7.173 4.080 -24.837 1.00 65.00 71 ASN A N 1
ATOM 504 C CA . ASN A 1 71 ? 7.559 3.596 -26.169 1.00 65.00 71 ASN A CA 1
ATOM 505 C C . ASN A 1 71 ? 6.518 4.013 -27.209 1.00 65.00 71 ASN A C 1
ATOM 507 O O . ASN A 1 71 ? 6.938 4.245 -28.363 1.00 65.00 71 ASN A O 1
#

Secondary structure (DSSP, 8-state):
-PPPHHHHHHHHHHHHHHHHHHHHHHHHHHHHT-TT-SSHHHHHHHHHHHHHHHHHHHHHHHHHHHHHHH-